Protein AF-A0A8H7GZI3-F1 (afdb_monomer_lite)

Organism: NCBI:txid456999

Structure (mmCIF, N/CA/C/O backbone):
data_AF-A0A8H7GZI3-F1
#
_entry.id   AF-A0A8H7GZI3-F1
#
loop_
_atom_site.group_PDB
_atom_site.id
_atom_site.type_symbol
_atom_site.label_atom_id
_atom_site.label_alt_id
_atom_site.label_comp_id
_atom_site.label_asym_id
_atom_site.label_entity_id
_atom_site.label_seq_id
_atom_site.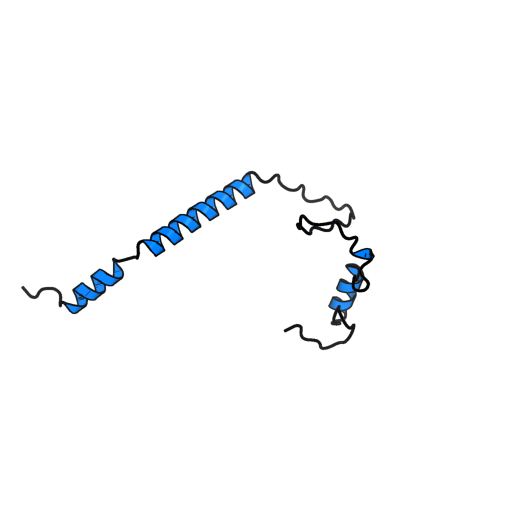pdbx_PDB_ins_code
_atom_site.Cartn_x
_atom_site.Cartn_y
_atom_site.Cartn_z
_atom_site.occupancy
_atom_site.B_iso_or_equiv
_atom_site.auth_seq_id
_atom_site.auth_comp_id
_atom_site.auth_asym_id
_atom_site.auth_atom_id
_atom_site.pdbx_PDB_model_num
ATOM 1 N N . MET A 1 1 ? 35.676 -11.888 -33.613 1.00 44.75 1 MET A N 1
ATOM 2 C CA . MET A 1 1 ? 35.046 -11.245 -32.439 1.00 44.75 1 MET A CA 1
ATOM 3 C C . MET A 1 1 ? 33.537 -11.395 -32.580 1.00 44.75 1 MET A C 1
ATOM 5 O O . MET A 1 1 ? 32.919 -10.604 -33.281 1.00 44.75 1 MET A O 1
ATOM 9 N N . GLN A 1 2 ? 32.943 -12.455 -32.030 1.00 61.47 2 GLN A N 1
ATOM 10 C CA . GLN A 1 2 ? 31.483 -12.596 -32.030 1.00 61.47 2 GLN A CA 1
ATOM 11 C C . GLN A 1 2 ? 30.921 -11.663 -30.956 1.00 61.47 2 GLN A C 1
ATOM 13 O O . GLN A 1 2 ? 31.065 -11.911 -29.763 1.00 61.47 2 GLN A O 1
ATOM 18 N N . GLY A 1 3 ? 30.373 -10.531 -31.395 1.00 78.25 3 GLY A N 1
ATOM 19 C CA . GLY A 1 3 ? 29.709 -9.577 -30.517 1.00 78.25 3 GLY A CA 1
ATOM 20 C C . GLY A 1 3 ? 28.390 -10.129 -29.981 1.00 78.25 3 GLY A C 1
ATOM 21 O O . GLY A 1 3 ? 27.780 -11.018 -30.575 1.00 78.25 3 GLY A O 1
ATOM 22 N N . LEU A 1 4 ? 27.941 -9.566 -28.860 1.00 84.00 4 LEU A N 1
ATOM 23 C CA . LEU A 1 4 ? 26.652 -9.890 -28.261 1.00 84.00 4 LEU A CA 1
ATOM 24 C C . LEU A 1 4 ? 25.526 -9.700 -29.290 1.00 84.00 4 LEU A C 1
ATOM 26 O O . LEU A 1 4 ? 25.404 -8.625 -29.886 1.00 84.00 4 LEU A O 1
ATOM 30 N N . HIS A 1 5 ? 24.730 -10.751 -29.494 1.00 89.88 5 HIS A N 1
ATOM 31 C CA . HIS A 1 5 ? 23.644 -10.780 -30.472 1.00 89.88 5 HIS A CA 1
ATOM 32 C C . HIS A 1 5 ? 22.671 -9.612 -30.245 1.00 89.88 5 HIS A C 1
ATOM 34 O O . HIS A 1 5 ? 22.329 -9.292 -29.105 1.00 89.88 5 HIS A O 1
ATOM 40 N N . TRP A 1 6 ? 22.214 -8.973 -31.326 1.00 91.25 6 TRP A N 1
ATOM 41 C CA . TRP A 1 6 ? 21.443 -7.722 -31.272 1.00 91.25 6 TRP A CA 1
ATOM 42 C C . TRP A 1 6 ? 20.193 -7.817 -30.381 1.00 91.25 6 TRP A C 1
ATOM 44 O O . TRP A 1 6 ? 19.920 -6.906 -29.605 1.00 91.25 6 TRP A O 1
ATOM 54 N N . LYS A 1 7 ? 19.505 -8.964 -30.401 1.00 89.19 7 LYS A N 1
ATOM 55 C CA . LYS A 1 7 ? 18.326 -9.241 -29.564 1.00 89.19 7 LYS A CA 1
ATOM 56 C C . LYS A 1 7 ? 18.640 -9.213 -28.062 1.00 89.19 7 LYS A C 1
ATOM 58 O O . LYS A 1 7 ? 17.813 -8.823 -27.247 1.00 89.19 7 LYS A O 1
ATOM 63 N N . VAL A 1 8 ? 19.851 -9.629 -27.690 1.00 87.75 8 VAL A N 1
ATOM 64 C CA . VAL A 1 8 ? 20.304 -9.624 -26.293 1.00 87.75 8 VAL A CA 1
ATOM 65 C C . VAL A 1 8 ? 20.615 -8.196 -25.845 1.00 87.75 8 VAL A C 1
ATOM 67 O O . VAL A 1 8 ? 20.306 -7.835 -24.716 1.00 87.75 8 VAL A O 1
ATOM 70 N N . LYS A 1 9 ? 21.149 -7.351 -26.736 1.00 85.75 9 LYS A N 1
ATOM 71 C CA . LYS A 1 9 ? 21.344 -5.920 -26.452 1.00 85.75 9 LYS A CA 1
ATOM 72 C C . LYS A 1 9 ? 20.015 -5.189 -26.243 1.00 85.75 9 LYS A C 1
ATOM 74 O O . LYS A 1 9 ? 19.906 -4.401 -25.313 1.00 85.75 9 LYS A O 1
ATOM 79 N N . GLU A 1 10 ? 19.011 -5.490 -27.066 1.00 84.81 10 GLU A N 1
ATOM 80 C CA . GLU A 1 10 ? 17.660 -4.926 -26.945 1.00 84.81 10 GLU A CA 1
ATOM 81 C C . GLU A 1 10 ? 17.018 -5.271 -25.593 1.00 84.81 10 GLU A C 1
ATOM 83 O O . GLU A 1 10 ? 16.556 -4.381 -24.882 1.00 84.81 10 GLU A O 1
ATOM 88 N N . LEU A 1 11 ? 17.087 -6.544 -25.186 1.00 82.62 11 LEU A N 1
ATOM 89 C CA . LEU A 1 11 ? 16.558 -6.994 -23.897 1.00 82.62 11 LEU A CA 1
ATOM 90 C C . LEU A 1 11 ? 17.229 -6.288 -22.706 1.00 82.62 11 LEU A C 1
ATOM 92 O O . LEU A 1 11 ? 16.557 -5.925 -21.740 1.00 82.62 11 LEU A O 1
ATOM 96 N N . LEU A 1 12 ? 18.548 -6.080 -22.777 1.00 81.00 12 LEU A N 1
ATOM 97 C CA . LEU A 1 12 ? 19.295 -5.360 -21.743 1.00 81.00 12 LEU A CA 1
ATOM 98 C C . LEU A 1 12 ? 18.871 -3.885 -21.669 1.00 81.00 12 LEU A C 1
ATOM 100 O O . LEU A 1 12 ? 18.577 -3.398 -20.580 1.00 81.00 12 LEU A O 1
ATOM 104 N N . SER A 1 13 ? 18.715 -3.205 -22.811 1.00 76.50 13 SER A N 1
ATOM 105 C CA . SER A 1 13 ? 18.218 -1.821 -22.843 1.00 76.50 13 SER A CA 1
ATOM 106 C C . SER A 1 13 ? 16.825 -1.663 -22.233 1.00 76.50 13 SER A C 1
ATOM 108 O O . SER A 1 13 ? 16.561 -0.646 -21.597 1.00 76.50 13 SER A O 1
ATOM 110 N N . THR A 1 14 ? 15.932 -2.645 -22.387 1.00 71.94 14 THR A N 1
ATOM 111 C CA . THR A 1 14 ? 14.600 -2.599 -21.762 1.00 71.94 14 THR A CA 1
ATOM 112 C C . THR A 1 14 ? 14.665 -2.786 -20.247 1.00 71.94 14 THR A C 1
ATOM 114 O O . THR A 1 14 ? 13.957 -2.103 -19.513 1.00 71.94 14 THR A O 1
ATOM 117 N N . LYS A 1 15 ? 15.517 -3.697 -19.764 1.00 71.50 15 LYS A N 1
ATOM 118 C CA . LYS A 1 15 ? 15.657 -4.000 -18.332 1.00 71.50 15 LYS A CA 1
ATOM 119 C C . LYS A 1 15 ? 16.274 -2.840 -17.545 1.00 71.50 15 LYS A C 1
ATOM 121 O O . LYS A 1 15 ? 15.873 -2.606 -16.407 1.00 71.50 15 LYS A O 1
ATOM 126 N N . ASP A 1 16 ? 17.204 -2.111 -18.155 1.00 67.44 16 ASP A N 1
ATOM 127 C CA . ASP A 1 16 ? 17.865 -0.964 -17.524 1.00 67.44 16 ASP A CA 1
ATOM 128 C C . ASP A 1 16 ? 17.038 0.332 -17.630 1.00 67.44 16 ASP A C 1
ATOM 130 O O . ASP A 1 16 ? 17.271 1.294 -16.892 1.00 67.44 16 ASP A O 1
ATOM 134 N N . ASN A 1 17 ? 16.022 0.362 -18.501 1.00 71.31 17 ASN A N 1
ATOM 135 C CA . ASN A 1 17 ? 15.108 1.490 -18.632 1.00 71.31 17 ASN A CA 1
ATOM 136 C C . ASN A 1 17 ? 13.938 1.360 -17.648 1.00 71.31 17 ASN A C 1
ATOM 138 O O . ASN A 1 17 ? 12.811 1.027 -18.007 1.00 71.31 17 ASN A O 1
ATOM 142 N N . VAL A 1 18 ? 14.208 1.637 -16.371 1.00 72.44 18 VAL A N 1
ATOM 143 C CA . VAL A 1 18 ? 13.128 1.940 -15.426 1.00 72.44 18 VAL A CA 1
ATOM 144 C C . VAL A 1 18 ? 12.533 3.291 -15.836 1.00 72.44 18 VAL A C 1
ATOM 146 O O . VAL A 1 18 ? 13.258 4.290 -15.758 1.00 72.44 18 VAL A O 1
ATOM 149 N N . PRO A 1 19 ? 11.242 3.365 -16.217 1.00 79.94 19 PRO A N 1
ATOM 150 C CA . PRO A 1 19 ? 10.637 4.614 -16.658 1.00 79.94 19 PRO A CA 1
ATOM 151 C C . PRO A 1 19 ? 10.726 5.667 -15.555 1.00 79.94 19 PRO A C 1
ATOM 153 O O . PRO A 1 19 ? 10.455 5.371 -14.386 1.00 79.94 19 PRO A O 1
ATOM 156 N N . ASP A 1 20 ? 11.030 6.914 -15.906 1.00 81.94 20 ASP A N 1
ATOM 157 C CA . ASP A 1 20 ? 11.181 7.999 -14.923 1.00 81.94 20 ASP A CA 1
ATOM 158 C C . ASP A 1 20 ? 9.922 8.199 -14.068 1.00 81.94 20 ASP A C 1
ATOM 160 O O . ASP A 1 20 ? 9.994 8.543 -12.885 1.00 81.94 20 ASP A O 1
ATOM 164 N N . LYS A 1 21 ? 8.753 7.871 -14.629 1.00 82.25 21 LYS A N 1
ATOM 165 C CA . LYS A 1 21 ? 7.483 7.861 -13.902 1.00 82.25 21 LYS A CA 1
ATOM 166 C C . LYS A 1 21 ? 7.471 6.860 -12.745 1.00 82.25 21 LYS A C 1
ATOM 168 O O . LYS A 1 21 ? 6.955 7.186 -11.680 1.00 82.25 21 LYS A O 1
ATOM 173 N N . LEU A 1 22 ? 8.048 5.672 -12.925 1.00 87.94 22 LEU A N 1
ATOM 174 C CA . LEU A 1 22 ? 8.100 4.645 -11.885 1.00 87.94 22 LEU A CA 1
ATOM 175 C C . LEU A 1 22 ? 9.057 5.052 -10.756 1.00 87.94 22 LEU A C 1
ATOM 177 O O . LEU A 1 22 ? 8.704 4.929 -9.584 1.00 87.94 22 LEU A O 1
ATOM 181 N N . LYS A 1 23 ? 10.214 5.641 -11.095 1.00 89.62 23 LYS A N 1
ATOM 182 C CA . LYS A 1 23 ? 11.135 6.235 -10.104 1.00 89.62 23 LYS A CA 1
ATOM 183 C C . LYS A 1 23 ? 10.457 7.350 -9.307 1.00 89.62 23 LYS A C 1
ATOM 185 O O . LYS A 1 23 ? 10.605 7.420 -8.090 1.00 89.62 23 LYS A O 1
ATOM 190 N N . SER A 1 24 ? 9.681 8.196 -9.987 1.00 90.62 24 SER A N 1
ATOM 191 C CA . SER A 1 24 ? 8.919 9.278 -9.361 1.00 90.62 24 SER A CA 1
ATOM 192 C C . SER A 1 24 ? 7.859 8.755 -8.386 1.00 90.62 24 SER A C 1
ATOM 194 O O . SER A 1 24 ? 7.762 9.275 -7.275 1.00 90.62 24 SER A O 1
ATOM 196 N N . ILE A 1 25 ? 7.117 7.702 -8.753 1.00 94.62 25 ILE A N 1
ATOM 197 C CA . ILE A 1 25 ? 6.139 7.055 -7.863 1.00 94.62 25 ILE A CA 1
ATOM 198 C C . ILE A 1 25 ? 6.839 6.497 -6.620 1.00 94.62 25 ILE A C 1
ATOM 200 O O . ILE A 1 25 ? 6.418 6.798 -5.508 1.00 94.62 25 ILE A O 1
ATOM 204 N N . PHE A 1 26 ? 7.943 5.767 -6.790 1.00 94.94 26 PHE A N 1
ATOM 205 C CA . PHE A 1 26 ? 8.693 5.199 -5.667 1.00 94.94 26 PHE A CA 1
ATOM 206 C C . PHE A 1 26 ? 9.219 6.283 -4.714 1.00 94.94 26 PHE A C 1
ATOM 208 O O . PHE A 1 26 ? 9.043 6.196 -3.499 1.00 94.94 26 PHE A O 1
ATOM 215 N N . ALA A 1 27 ? 9.789 7.358 -5.263 1.00 95.88 27 ALA A N 1
ATOM 216 C CA . ALA A 1 27 ? 10.258 8.493 -4.474 1.00 95.88 27 ALA A CA 1
ATOM 217 C C . ALA A 1 27 ? 9.114 9.206 -3.731 1.00 95.88 27 ALA A C 1
ATOM 219 O O . ALA A 1 27 ? 9.292 9.628 -2.587 1.00 95.88 27 ALA A O 1
ATOM 220 N N . ALA A 1 28 ? 7.940 9.342 -4.354 1.00 96.62 28 ALA A N 1
ATOM 221 C CA . ALA A 1 28 ? 6.763 9.919 -3.712 1.00 96.62 28 ALA A CA 1
ATOM 222 C C . ALA A 1 28 ? 6.253 9.032 -2.567 1.00 96.62 28 ALA A C 1
ATOM 224 O O . ALA A 1 28 ? 5.999 9.545 -1.479 1.00 96.62 28 ALA A O 1
ATOM 225 N N . SER A 1 29 ? 6.179 7.715 -2.773 1.00 97.31 29 SER A N 1
ATOM 226 C CA . SER A 1 29 ? 5.791 6.754 -1.736 1.00 97.31 29 SER A CA 1
ATOM 227 C C . SER A 1 29 ? 6.726 6.805 -0.529 1.00 97.31 29 SER A C 1
ATOM 229 O O . SER A 1 29 ? 6.246 6.899 0.596 1.00 97.31 29 SER A O 1
ATOM 231 N N . ILE A 1 30 ? 8.047 6.851 -0.749 1.00 97.25 30 ILE A N 1
ATOM 232 C CA . ILE A 1 30 ? 9.031 7.006 0.336 1.00 97.25 30 ILE A CA 1
ATOM 233 C C . ILE A 1 30 ? 8.811 8.313 1.103 1.00 97.25 30 ILE A C 1
ATOM 235 O O . ILE A 1 30 ? 8.890 8.341 2.329 1.00 97.25 30 ILE A O 1
ATOM 239 N N . LYS A 1 31 ? 8.554 9.426 0.405 1.00 97.31 31 LYS A N 1
ATOM 240 C CA . LYS A 1 31 ? 8.298 10.714 1.067 1.00 97.31 31 LYS A CA 1
ATOM 241 C C . LYS A 1 31 ? 7.041 10.663 1.933 1.00 97.31 31 LYS A C 1
ATOM 243 O O . LYS A 1 31 ? 7.086 11.139 3.062 1.00 97.31 31 LYS A O 1
ATOM 248 N N . ILE A 1 32 ? 5.961 10.073 1.420 1.00 96.81 32 ILE A N 1
ATOM 249 C CA . ILE A 1 32 ? 4.702 9.909 2.157 1.00 96.81 32 ILE A CA 1
ATOM 250 C C . ILE A 1 32 ? 4.933 9.070 3.412 1.00 96.81 32 ILE A C 1
ATOM 252 O O . ILE A 1 32 ? 4.551 9.502 4.494 1.00 96.81 32 ILE A O 1
ATOM 256 N N . ASP A 1 33 ? 5.607 7.929 3.283 1.00 97.38 33 ASP A N 1
ATOM 257 C CA . ASP A 1 33 ? 5.885 7.034 4.406 1.00 97.38 33 ASP A CA 1
ATOM 258 C C . ASP A 1 33 ? 6.698 7.725 5.508 1.00 97.38 33 ASP A C 1
ATOM 260 O O . ASP A 1 33 ? 6.314 7.716 6.677 1.00 97.38 33 ASP A O 1
ATOM 264 N N . ASN A 1 34 ? 7.754 8.449 5.128 1.00 96.44 34 ASN A N 1
ATOM 265 C CA . ASN A 1 34 ? 8.550 9.233 6.070 1.00 96.44 34 ASN A CA 1
ATOM 266 C C . ASN A 1 34 ? 7.724 10.313 6.783 1.00 96.44 34 ASN A C 1
ATOM 268 O O . ASN A 1 34 ? 7.905 10.543 7.979 1.00 96.44 34 ASN A O 1
ATOM 272 N N . THR A 1 35 ? 6.829 10.996 6.066 1.00 95.31 35 THR A N 1
ATOM 273 C CA . THR A 1 35 ? 5.920 11.978 6.668 1.00 95.31 35 THR A CA 1
AT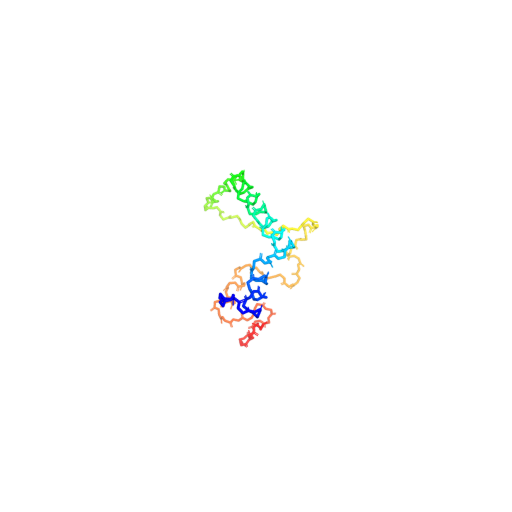OM 274 C C . THR A 1 35 ? 4.930 11.305 7.616 1.00 95.31 35 THR A C 1
ATOM 276 O O . THR A 1 35 ? 4.723 11.804 8.718 1.00 95.31 35 THR A O 1
ATOM 279 N N . CYS A 1 36 ? 4.353 10.165 7.237 1.00 95.06 36 CYS A N 1
ATOM 280 C CA . CYS A 1 36 ? 3.452 9.392 8.087 1.00 95.06 36 CYS A CA 1
ATOM 281 C C . CYS A 1 36 ? 4.148 8.920 9.368 1.00 95.06 36 CYS A C 1
ATOM 283 O O . CYS A 1 36 ? 3.611 9.139 10.451 1.00 95.06 36 CYS A O 1
ATOM 285 N N . CYS A 1 37 ? 5.355 8.358 9.262 1.00 94.75 37 CYS A N 1
ATOM 286 C CA . CYS A 1 37 ? 6.149 7.924 10.409 1.00 94.75 37 CYS A CA 1
ATOM 287 C C . CYS A 1 37 ? 6.438 9.081 11.374 1.00 94.75 37 CYS A C 1
ATOM 289 O O . CYS A 1 37 ? 6.176 8.968 12.569 1.00 94.75 37 CYS A O 1
ATOM 291 N N . LYS A 1 38 ? 6.899 10.228 10.857 1.00 93.12 38 LYS A N 1
ATOM 292 C CA . LYS A 1 38 ? 7.149 11.426 11.677 1.00 93.12 38 LYS A CA 1
ATOM 293 C C . LYS A 1 38 ? 5.880 11.951 12.340 1.00 93.12 38 LYS A C 1
ATOM 295 O O . LYS A 1 38 ? 5.898 12.325 13.507 1.00 93.12 38 LYS A O 1
ATOM 300 N N . ASN A 1 39 ? 4.770 11.976 11.609 1.00 90.44 39 ASN A N 1
ATOM 301 C CA . ASN A 1 39 ? 3.492 12.418 12.156 1.00 90.44 39 ASN A CA 1
ATOM 302 C C . ASN A 1 39 ? 3.005 11.487 13.268 1.00 90.44 39 ASN A C 1
ATOM 304 O O . ASN A 1 39 ? 2.426 11.969 14.234 1.00 90.44 39 ASN A O 1
ATOM 308 N N . GLU A 1 40 ? 3.241 10.181 13.146 1.00 88.81 40 GLU A N 1
ATOM 309 C CA . GLU A 1 40 ? 2.906 9.201 14.178 1.00 88.81 40 GLU A CA 1
ATOM 310 C C . GLU A 1 40 ? 3.788 9.356 15.424 1.00 88.81 40 GLU A C 1
ATOM 312 O O . GLU A 1 40 ? 3.282 9.254 16.537 1.00 88.81 40 GLU A O 1
ATOM 317 N N . GLU A 1 41 ? 5.074 9.674 15.254 1.00 85.69 41 GLU A N 1
ATOM 318 C CA . GLU A 1 41 ? 5.999 9.963 16.358 1.00 85.69 41 GLU A CA 1
ATOM 319 C C . GLU A 1 41 ? 5.615 11.240 17.122 1.00 85.69 41 GLU A C 1
ATOM 321 O O . GLU A 1 41 ? 5.646 11.272 18.352 1.00 85.69 41 GLU A O 1
ATOM 326 N N . ILE A 1 42 ? 5.209 12.287 16.396 1.00 82.81 42 ILE A N 1
ATOM 327 C CA . ILE A 1 42 ? 4.744 13.556 16.977 1.00 82.81 42 ILE A CA 1
ATOM 328 C C . ILE A 1 42 ? 3.345 13.404 17.579 1.00 82.81 42 ILE A C 1
ATOM 330 O O . ILE A 1 42 ? 2.948 14.184 18.451 1.00 82.81 42 ILE A O 1
ATOM 334 N N . ARG A 1 43 ? 2.572 12.413 17.119 1.00 82.50 43 ARG A N 1
ATOM 335 C CA . ARG A 1 43 ? 1.220 12.189 17.611 1.00 82.50 43 ARG A CA 1
ATOM 336 C C . ARG A 1 43 ? 1.309 11.932 19.114 1.00 82.50 43 ARG A C 1
ATOM 338 O O . ARG A 1 43 ? 1.969 10.979 19.530 1.00 82.50 43 ARG A O 1
ATOM 345 N N . PRO A 1 44 ? 0.639 12.744 19.953 1.00 80.06 44 PRO A N 1
ATOM 346 C CA . PRO A 1 44 ? 0.620 12.480 21.378 1.00 80.06 44 PRO A CA 1
ATOM 347 C C . PRO A 1 44 ? 0.119 11.055 21.568 1.00 80.06 44 PRO A C 1
ATOM 349 O O . PRO A 1 44 ? -0.910 10.683 20.988 1.00 80.06 44 PRO A O 1
ATOM 352 N N . LYS A 1 45 ? 0.861 10.255 22.349 1.00 68.88 45 LYS A N 1
ATOM 353 C CA . LYS A 1 45 ? 0.397 8.941 22.791 1.00 68.88 45 LYS A CA 1
ATOM 354 C C . LYS A 1 45 ? -0.975 9.195 23.381 1.00 68.88 45 LYS A C 1
ATOM 356 O O . LYS A 1 45 ? -1.072 9.791 24.453 1.00 68.88 45 LYS A O 1
ATOM 361 N N . LYS A 1 46 ? -2.036 8.823 22.654 1.00 63.94 46 LYS A N 1
ATOM 362 C CA . LYS A 1 46 ? -3.375 8.787 23.229 1.00 63.94 46 LYS A CA 1
ATOM 363 C C . LYS A 1 46 ? -3.173 7.975 24.488 1.00 63.94 46 LYS A C 1
ATOM 365 O O . LYS A 1 46 ? -2.772 6.816 24.372 1.00 63.94 46 LYS A O 1
ATOM 370 N N . ALA A 1 47 ? -3.320 8.612 25.653 1.00 54.66 47 ALA A N 1
ATOM 371 C CA . ALA A 1 47 ? -3.309 7.902 26.913 1.00 54.66 47 ALA A CA 1
ATOM 372 C C . ALA A 1 47 ? -4.193 6.687 26.663 1.00 54.66 47 ALA A C 1
ATOM 374 O O . ALA A 1 47 ? -5.331 6.853 26.207 1.00 54.66 47 ALA A O 1
ATOM 375 N N . SER A 1 48 ? -3.619 5.487 26.796 1.00 53.06 48 SER A N 1
ATOM 376 C CA . SER A 1 48 ? -4.400 4.262 26.835 1.00 53.06 48 SER A CA 1
ATOM 377 C C . SER A 1 48 ? -5.495 4.580 27.825 1.00 53.06 48 SER A C 1
ATOM 379 O O . SER A 1 48 ? -5.185 4.831 28.992 1.00 53.06 48 SER A O 1
ATOM 381 N N . LYS A 1 49 ? -6.718 4.763 27.317 1.00 52.72 49 LYS A N 1
ATOM 382 C CA . LYS A 1 49 ? -7.844 5.172 28.135 1.00 52.72 49 LYS A CA 1
ATOM 383 C C . LYS A 1 49 ? -7.889 4.128 29.233 1.00 52.72 49 LYS A C 1
ATOM 385 O O . LYS A 1 49 ? -8.170 2.962 28.959 1.00 52.72 49 LYS A O 1
ATOM 390 N N . SER A 1 50 ? -7.489 4.546 30.434 1.00 42.88 50 SER A N 1
ATOM 391 C CA . SER A 1 50 ? -7.754 3.806 31.648 1.00 42.88 50 SER A CA 1
ATOM 392 C C . SER A 1 50 ? -9.215 3.412 31.557 1.00 42.88 50 SER A C 1
ATOM 394 O O . SER A 1 50 ? -10.030 4.234 31.131 1.00 42.88 50 SER A O 1
ATOM 396 N N . LEU A 1 51 ? -9.485 2.147 31.849 1.00 49.62 51 LEU A N 1
ATOM 397 C CA . LEU A 1 51 ? -10.800 1.551 31.983 1.00 49.62 51 LEU A CA 1
ATOM 398 C C . LEU A 1 51 ? -11.733 2.515 32.732 1.00 49.62 51 LEU A C 1
ATOM 400 O O . LEU A 1 51 ? -11.818 2.521 33.952 1.00 49.62 51 LEU A O 1
ATOM 404 N N . VAL A 1 52 ? -12.393 3.376 31.974 1.00 41.03 52 VAL A N 1
ATOM 405 C CA . VAL A 1 52 ? -13.483 4.234 32.393 1.00 41.03 52 VAL A CA 1
ATOM 406 C C . VAL A 1 52 ? -14.475 4.077 31.272 1.00 41.03 52 VAL A C 1
ATOM 408 O O . VAL A 1 52 ? -14.262 4.512 30.139 1.00 41.03 52 VAL A O 1
ATOM 411 N N . THR A 1 53 ? -15.518 3.344 31.612 1.00 46.94 53 THR A N 1
ATOM 412 C CA . THR A 1 53 ? -16.765 3.166 30.895 1.00 46.94 53 THR A CA 1
ATOM 413 C C . THR A 1 53 ? -17.291 4.539 30.476 1.00 46.94 53 THR A C 1
ATOM 415 O O . THR A 1 53 ? -18.009 5.204 31.210 1.00 46.94 53 THR A O 1
ATOM 418 N N . ALA A 1 54 ? -16.858 5.013 29.315 1.00 43.62 54 ALA A N 1
ATOM 419 C CA . ALA A 1 54 ? -17.318 6.251 28.715 1.00 43.62 54 ALA A CA 1
ATOM 420 C C . ALA A 1 54 ? -17.353 6.037 27.206 1.00 43.62 54 ALA A C 1
ATOM 422 O O . ALA A 1 54 ? -16.369 6.224 26.486 1.00 43.62 54 ALA A O 1
ATOM 423 N N . THR A 1 55 ? -18.515 5.583 26.752 1.00 47.75 55 THR A N 1
ATOM 424 C CA . THR A 1 55 ? -18.982 5.547 25.370 1.00 47.75 55 THR A CA 1
ATOM 425 C C . THR A 1 55 ? -18.503 6.802 24.634 1.00 47.75 55 THR A C 1
ATOM 427 O O . THR A 1 55 ? -19.030 7.888 24.839 1.00 47.75 55 THR A O 1
ATOM 430 N N . THR A 1 56 ? -17.446 6.693 23.822 1.00 42.59 56 THR A N 1
ATOM 431 C CA . THR A 1 56 ? -16.997 7.798 22.960 1.00 42.59 56 THR A CA 1
ATOM 432 C C . THR A 1 56 ? -16.947 7.311 21.522 1.00 42.59 56 THR A C 1
ATOM 434 O O . THR A 1 56 ? -15.984 6.681 21.080 1.00 42.59 56 THR A O 1
ATOM 437 N N . THR A 1 57 ? -18.021 7.615 20.808 1.00 49.78 57 THR A N 1
ATOM 438 C CA . THR A 1 57 ? -18.133 7.651 19.352 1.00 49.78 57 THR A CA 1
ATOM 439 C C . THR A 1 57 ? -16.886 8.301 18.752 1.00 49.78 57 THR A C 1
ATOM 441 O O . THR A 1 57 ? -16.566 9.449 19.046 1.00 49.78 57 THR A O 1
ATOM 444 N N . THR A 1 58 ? -16.157 7.562 17.915 1.00 39.12 58 THR A N 1
ATOM 445 C CA . THR A 1 58 ? -15.126 8.136 17.044 1.00 39.12 58 THR A CA 1
ATOM 446 C C . THR A 1 58 ? -15.611 7.992 15.611 1.00 39.12 58 THR A C 1
ATOM 448 O O . THR A 1 58 ? -15.354 6.982 14.966 1.00 39.12 58 THR A O 1
ATOM 451 N N . THR A 1 59 ? -16.308 9.016 15.128 1.00 42.38 59 THR A N 1
ATOM 452 C CA . THR A 1 59 ? -16.494 9.259 13.698 1.00 42.38 59 THR A CA 1
ATOM 453 C C . THR A 1 59 ? -15.876 10.619 13.425 1.00 42.38 59 THR A C 1
ATOM 455 O O . THR A 1 59 ? -16.429 11.653 13.790 1.00 42.38 59 THR A O 1
ATOM 458 N N . THR A 1 60 ? -14.686 10.637 12.835 1.00 47.72 60 THR A N 1
ATOM 459 C CA . THR A 1 60 ? -14.159 11.844 12.200 1.00 47.72 60 THR A CA 1
ATOM 460 C C . THR A 1 60 ? -14.979 12.102 10.940 1.00 47.72 60 THR A C 1
ATOM 462 O O . THR A 1 60 ? -14.665 11.555 9.890 1.00 47.72 60 THR A O 1
ATOM 465 N N . SER A 1 61 ? -16.025 12.917 11.060 1.00 39.16 61 SER A N 1
ATOM 466 C CA . SER A 1 61 ? -16.613 13.651 9.940 1.00 39.16 61 SER A CA 1
ATOM 467 C C . SER A 1 61 ? -17.005 15.034 10.429 1.00 39.16 61 SER A C 1
ATOM 469 O O . SER A 1 61 ? -17.894 15.201 11.259 1.00 39.16 61 SER A O 1
ATOM 471 N N . THR A 1 62 ? -16.311 16.040 9.914 1.00 53.69 62 THR A N 1
ATOM 472 C CA . THR A 1 62 ? -16.633 17.453 10.086 1.00 53.69 62 THR A CA 1
ATOM 473 C C . THR A 1 62 ? -17.917 17.777 9.320 1.00 53.69 62 THR A C 1
ATOM 475 O O . THR A 1 62 ? -17.855 18.380 8.259 1.00 53.69 62 THR A O 1
ATOM 478 N N . THR A 1 63 ? -19.087 17.348 9.794 1.00 48.22 63 THR A N 1
ATOM 479 C CA . THR A 1 63 ? -20.408 17.876 9.400 1.00 48.22 63 THR A CA 1
ATOM 480 C C . THR A 1 63 ? -21.432 17.377 10.418 1.00 48.22 63 THR A C 1
ATOM 482 O O . THR A 1 63 ? -21.616 16.174 10.509 1.00 48.22 63 THR A O 1
ATOM 485 N N . GLN A 1 64 ? -22.044 18.295 11.178 1.00 50.16 64 GLN A N 1
ATOM 486 C CA . GLN A 1 64 ? -23.207 18.112 12.067 1.00 50.16 64 GLN A CA 1
ATOM 487 C C . GLN A 1 64 ? -23.199 16.839 12.935 1.00 50.16 64 GLN 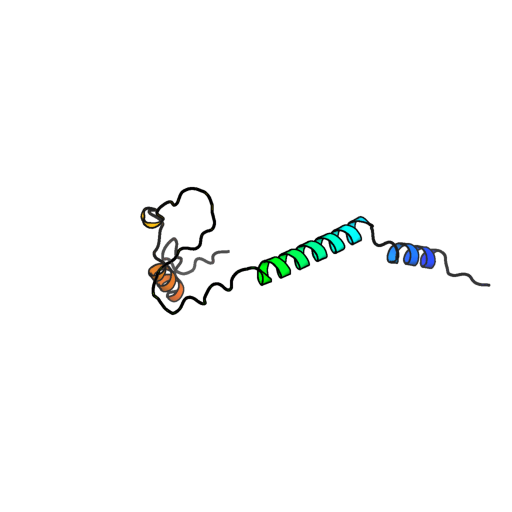A C 1
ATOM 489 O O . GLN A 1 64 ? -23.418 15.729 12.466 1.00 50.16 64 GLN A O 1
ATOM 494 N N . GLN A 1 65 ? -23.011 17.011 14.243 1.00 55.00 65 GLN A N 1
ATOM 495 C CA . GLN A 1 65 ? -23.178 15.956 15.240 1.00 55.00 65 GLN A CA 1
ATOM 496 C C . GLN A 1 65 ? -24.663 15.551 15.315 1.00 55.00 65 GLN A C 1
ATOM 498 O O . GLN A 1 65 ? -25.391 15.961 16.212 1.00 55.00 65 GLN A O 1
ATOM 503 N N . VAL A 1 66 ? -25.132 14.791 14.324 1.00 58.84 66 VAL A N 1
ATOM 504 C CA . VAL A 1 66 ? -26.449 14.162 14.335 1.00 58.84 66 VAL A CA 1
ATOM 505 C C . VAL A 1 66 ? -26.426 13.174 15.491 1.00 58.84 66 VAL A C 1
ATOM 507 O O . VAL A 1 66 ? -25.572 12.284 15.547 1.00 58.84 66 VAL A O 1
ATOM 510 N N . CYS A 1 67 ? -27.322 13.373 16.454 1.00 65.12 67 CYS A N 1
ATOM 511 C CA . CYS A 1 67 ? -27.540 12.423 17.529 1.00 65.12 67 CYS A CA 1
ATOM 512 C C . CYS A 1 67 ? -28.053 11.132 16.884 1.00 65.12 67 CYS A C 1
ATOM 514 O O . CYS A 1 67 ? -29.238 11.010 16.596 1.00 65.12 67 CYS A O 1
ATOM 516 N N . LEU A 1 68 ? -27.148 10.190 16.594 1.00 66.25 68 LEU A N 1
ATOM 517 C CA . LEU A 1 68 ? -27.495 8.911 15.968 1.00 66.25 68 LEU A CA 1
ATOM 518 C C . LEU A 1 68 ? -28.574 8.172 16.770 1.00 66.25 68 LEU A C 1
ATOM 520 O O . LEU A 1 68 ? -29.328 7.413 16.188 1.00 66.25 68 LEU A O 1
ATOM 524 N N . SER A 1 69 ? -28.703 8.456 18.068 1.00 65.00 69 SER A N 1
ATOM 525 C CA . SER A 1 69 ? -29.777 7.962 18.933 1.00 65.00 69 SER A CA 1
ATOM 526 C C . SER A 1 69 ? -31.196 8.304 18.456 1.00 65.00 69 SER A C 1
ATOM 528 O O . SER A 1 69 ? -32.132 7.661 18.915 1.00 65.00 69 SER A O 1
ATOM 530 N N . GLU A 1 70 ? -31.374 9.300 17.581 1.00 74.19 70 GLU A N 1
ATOM 531 C CA . GLU A 1 70 ? -32.679 9.653 17.000 1.00 74.19 70 GLU A CA 1
ATOM 532 C C . GLU A 1 70 ? -32.927 9.013 15.626 1.00 74.19 70 GLU A C 1
ATOM 534 O O . GLU A 1 70 ? -34.020 9.137 15.073 1.00 74.19 70 GLU A O 1
ATOM 539 N N . ASP A 1 71 ? -31.938 8.313 15.061 1.00 79.50 71 ASP A N 1
ATOM 540 C CA . ASP A 1 71 ? -32.133 7.574 13.818 1.00 79.50 71 ASP A CA 1
ATOM 541 C C . ASP A 1 71 ? -32.988 6.324 14.104 1.00 79.50 71 ASP A C 1
ATOM 543 O O . ASP A 1 71 ? -32.614 5.504 14.948 1.00 79.50 71 ASP A O 1
ATOM 547 N N . PRO A 1 72 ? -34.114 6.117 13.396 1.00 77.25 72 PRO A N 1
ATOM 548 C CA . PRO A 1 72 ? -34.962 4.936 13.580 1.00 77.25 72 PRO A CA 1
ATOM 549 C C . PRO A 1 72 ? -34.254 3.607 13.252 1.00 77.25 72 PRO A C 1
ATOM 551 O O . PRO A 1 72 ? -34.765 2.541 13.587 1.00 77.25 72 PRO A O 1
ATOM 554 N N . ASN A 1 73 ? -33.088 3.652 12.607 1.00 79.00 73 ASN A N 1
ATOM 555 C CA . ASN A 1 73 ? -32.225 2.512 12.307 1.00 79.00 73 ASN A CA 1
ATOM 556 C C . ASN A 1 73 ? -31.017 2.406 13.253 1.00 79.00 73 ASN A C 1
ATOM 558 O O . ASN A 1 73 ? -30.154 1.549 13.038 1.00 79.00 73 ASN A O 1
ATOM 562 N N . TYR A 1 74 ? -30.902 3.262 14.271 1.00 83.62 74 TYR A N 1
ATOM 563 C CA . TYR A 1 74 ? -29.815 3.163 15.235 1.00 83.62 74 TYR A CA 1
ATOM 564 C C . TYR A 1 74 ? -30.040 2.001 16.195 1.00 83.62 74 TYR A C 1
ATOM 566 O O . TYR A 1 74 ? -30.992 1.961 16.972 1.00 83.62 74 TYR A O 1
ATOM 574 N N . VAL A 1 75 ? -29.110 1.054 16.158 1.00 82.50 75 VAL A N 1
ATOM 575 C CA . VAL A 1 75 ? -29.048 -0.075 17.083 1.00 82.50 75 VAL A CA 1
ATOM 576 C C . VAL A 1 75 ? -27.904 0.183 18.052 1.00 82.50 75 VAL A C 1
ATOM 578 O O . VAL A 1 75 ? -26.790 0.513 17.625 1.00 82.50 75 VAL A O 1
ATOM 581 N N . THR A 1 76 ? -28.162 0.029 19.355 1.00 85.25 76 THR A N 1
ATOM 582 C CA . THR A 1 76 ? -27.107 0.222 20.353 1.00 85.25 76 THR A CA 1
ATOM 583 C C . THR A 1 76 ? -25.980 -0.793 20.140 1.00 85.25 76 THR A C 1
ATOM 585 O O . THR A 1 76 ? -26.217 -1.899 19.636 1.00 85.25 76 THR A O 1
ATOM 588 N N . PRO A 1 77 ? -24.733 -0.447 20.500 1.00 84.75 77 PRO A N 1
ATOM 589 C CA . PRO A 1 77 ? -23.608 -1.359 20.343 1.00 84.75 77 PRO A CA 1
ATOM 590 C C . PRO A 1 77 ? -23.829 -2.730 20.983 1.00 84.75 77 PRO A C 1
ATOM 592 O O . PRO A 1 77 ? -23.505 -3.744 20.373 1.00 84.75 77 PRO A O 1
ATOM 595 N N . GLU A 1 78 ? -24.456 -2.762 22.155 1.00 87.81 78 GLU A N 1
ATOM 596 C CA . GLU A 1 78 ? -24.710 -3.976 22.927 1.00 87.81 78 GLU A CA 1
ATOM 597 C C . GLU A 1 78 ? -25.698 -4.907 22.214 1.00 87.81 78 GLU A C 1
ATOM 599 O O . GLU A 1 78 ? -25.528 -6.127 22.215 1.00 87.81 78 GLU A O 1
ATOM 604 N N . GLU A 1 79 ? -26.727 -4.340 21.580 1.00 85.62 79 GLU A N 1
ATOM 605 C CA . GLU A 1 79 ? -27.719 -5.112 20.833 1.00 85.62 79 GLU A CA 1
ATOM 606 C C . GLU A 1 79 ? -27.133 -5.641 19.519 1.00 85.62 79 GLU A C 1
ATOM 608 O O . GLU A 1 79 ? -27.356 -6.797 19.158 1.00 85.62 79 GLU A O 1
ATOM 613 N N . ARG A 1 80 ? -26.292 -4.851 18.842 1.00 87.19 80 ARG A N 1
ATOM 614 C CA . ARG A 1 80 ? -25.536 -5.325 17.676 1.00 87.19 80 ARG A CA 1
ATOM 615 C C . ARG A 1 80 ? -24.625 -6.497 18.042 1.00 87.19 80 ARG A C 1
ATOM 617 O O . ARG A 1 80 ? -24.616 -7.499 17.330 1.00 87.19 80 ARG A O 1
ATOM 624 N N . ASP A 1 81 ? -23.903 -6.406 19.152 1.00 87.69 81 ASP A N 1
ATOM 625 C CA . ASP A 1 81 ? -22.992 -7.465 19.589 1.00 87.69 81 ASP A CA 1
ATOM 626 C C . ASP A 1 81 ? -23.758 -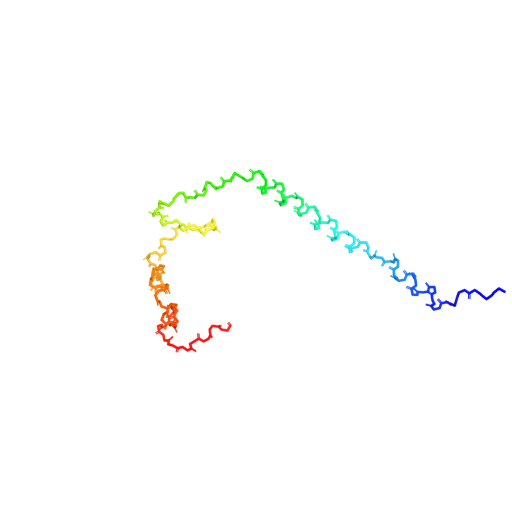8.741 19.986 1.00 87.69 81 ASP A C 1
ATOM 628 O O . ASP A 1 81 ? -23.355 -9.848 19.620 1.00 87.69 81 ASP A O 1
ATOM 632 N N . ARG A 1 82 ? -24.924 -8.603 20.635 1.00 88.69 82 ARG A N 1
ATOM 633 C CA . ARG A 1 82 ? -25.839 -9.722 20.921 1.00 88.69 82 ARG A CA 1
ATOM 634 C C . ARG A 1 82 ? -26.333 -10.400 19.643 1.00 88.69 82 ARG A C 1
ATOM 636 O O . ARG A 1 82 ? -26.339 -11.629 19.565 1.00 88.69 82 ARG A O 1
ATOM 643 N N . GLN A 1 83 ? -26.729 -9.622 18.638 1.00 87.38 83 GLN A N 1
ATOM 644 C CA . GLN A 1 83 ? -27.193 -10.162 17.361 1.00 87.38 83 GLN A CA 1
ATOM 645 C C . GLN A 1 83 ? -26.069 -10.866 16.598 1.00 87.38 83 GLN A C 1
ATOM 647 O O . GLN A 1 83 ? -26.283 -11.967 16.093 1.00 87.38 83 GLN A O 1
ATOM 652 N N . HIS A 1 84 ? -24.855 -10.307 16.597 1.00 85.12 84 HIS A N 1
ATOM 653 C CA . HIS A 1 84 ? -23.673 -10.968 16.039 1.00 85.12 84 HIS A CA 1
ATOM 654 C C . HIS A 1 84 ? -23.375 -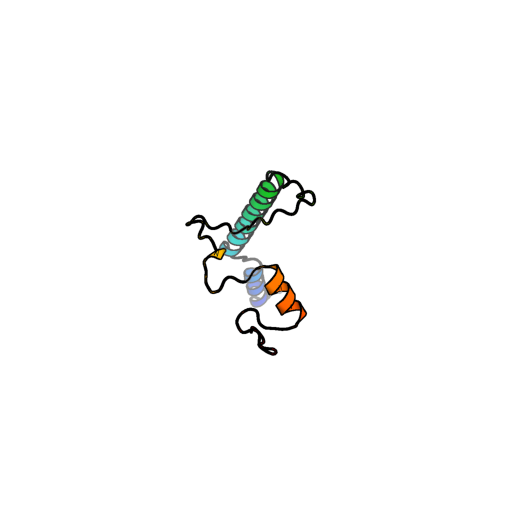12.294 16.752 1.00 85.12 84 HIS A C 1
ATOM 656 O O . HIS A 1 84 ? -23.155 -13.306 16.085 1.00 85.12 84 HIS A O 1
ATOM 662 N N . ALA A 1 85 ? -23.430 -12.321 18.088 1.00 87.44 85 ALA A N 1
ATOM 663 C CA . ALA A 1 85 ? -23.235 -13.540 18.875 1.00 87.44 85 ALA A CA 1
ATOM 664 C C . ALA A 1 85 ? -24.307 -14.608 18.586 1.00 87.44 85 ALA A C 1
ATOM 666 O O . ALA A 1 85 ? -24.009 -15.800 18.562 1.00 87.44 85 ALA A O 1
ATOM 667 N N . ALA A 1 86 ? -25.544 -14.188 18.308 1.00 84.81 86 ALA A N 1
ATOM 668 C CA . ALA A 1 86 ? -26.641 -15.067 17.908 1.00 84.81 86 ALA A CA 1
ATOM 669 C C . ALA A 1 86 ? -26.627 -15.449 16.409 1.00 84.81 86 ALA A C 1
ATOM 671 O O . ALA A 1 86 ? -27.489 -16.216 15.962 1.00 84.81 86 ALA A O 1
ATOM 672 N N . GLY A 1 87 ? -25.673 -14.928 15.625 1.00 85.31 87 GLY A N 1
ATOM 673 C CA . GLY A 1 87 ? -25.579 -15.149 14.179 1.00 85.31 87 GLY A CA 1
ATOM 674 C C . GLY A 1 87 ? -26.733 -14.525 13.384 1.00 85.31 87 GLY A C 1
ATOM 675 O O . GLY A 1 87 ? -27.125 -15.053 12.339 1.00 85.31 87 GLY A O 1
ATOM 676 N N . LEU A 1 88 ? -27.314 -13.443 13.903 1.00 85.06 88 LEU A N 1
ATOM 677 C CA . LEU A 1 88 ? -28.429 -12.705 13.315 1.00 85.06 88 LEU A CA 1
ATOM 678 C C . LEU A 1 88 ? -27.922 -11.476 12.557 1.00 85.06 88 LEU A C 1
ATOM 680 O O . LEU A 1 88 ? -26.928 -10.853 12.926 1.00 85.06 88 LEU A O 1
ATOM 684 N N . CYS A 1 89 ? -28.623 -11.106 11.488 1.00 84.12 89 CYS A N 1
ATOM 685 C CA . CYS A 1 89 ? -28.336 -9.876 10.761 1.00 84.12 89 CYS A CA 1
ATOM 686 C C . CYS A 1 89 ? -28.788 -8.645 11.557 1.00 84.12 89 CYS A C 1
ATOM 688 O O . CYS A 1 89 ? -29.969 -8.528 11.864 1.00 84.12 89 CYS A O 1
ATOM 690 N N . VAL A 1 90 ? -27.889 -7.675 11.754 1.00 81.19 90 VAL A N 1
ATOM 691 C CA . VAL A 1 90 ? -28.170 -6.408 12.465 1.00 81.19 90 VAL A CA 1
ATOM 692 C C . VAL A 1 90 ? -29.328 -5.610 11.858 1.00 81.19 90 VAL A C 1
ATOM 694 O O . VAL A 1 90 ? -30.011 -4.870 12.554 1.00 81.19 90 VAL A O 1
ATOM 697 N N . LYS A 1 91 ? -29.564 -5.754 10.549 1.00 80.81 91 LYS A N 1
ATOM 698 C CA . LYS A 1 91 ? -30.588 -4.984 9.832 1.00 80.81 91 LYS A CA 1
ATOM 699 C C . LYS A 1 91 ? -31.986 -5.604 9.909 1.00 80.81 91 LYS A C 1
ATOM 701 O O . LYS A 1 91 ? -32.965 -4.872 9.923 1.00 80.81 91 LYS A O 1
ATOM 706 N N . CYS A 1 92 ? -32.096 -6.933 9.883 1.00 83.12 92 CYS A N 1
ATOM 707 C CA . CYS A 1 92 ? -33.389 -7.624 9.762 1.00 83.12 92 CYS A CA 1
ATOM 708 C C . CYS A 1 92 ? -33.663 -8.673 10.850 1.00 83.12 92 CYS A C 1
ATOM 710 O O . CYS A 1 92 ? -34.737 -9.269 10.850 1.00 83.12 92 CYS A O 1
ATOM 712 N N . GLY A 1 93 ? -32.711 -8.949 11.746 1.00 79.31 93 GLY A N 1
ATOM 713 C CA . GLY A 1 93 ? -32.847 -9.930 12.828 1.00 79.31 93 GLY A CA 1
ATOM 714 C C . GLY A 1 93 ? -32.952 -11.391 12.373 1.00 79.31 93 GLY A C 1
ATOM 715 O O . GLY A 1 93 ? -33.164 -12.272 13.201 1.00 79.31 93 GLY A O 1
ATOM 716 N N . GLN A 1 94 ? -32.810 -11.678 11.075 1.00 81.94 94 GLN A N 1
ATOM 717 C CA . GLN A 1 94 ? -32.934 -13.028 10.521 1.00 81.94 94 GLN A CA 1
ATOM 718 C C . GLN A 1 94 ? -31.578 -13.739 10.437 1.00 81.94 94 GLN A C 1
ATOM 720 O O . GLN A 1 94 ? -30.533 -13.118 10.206 1.00 81.94 94 GLN A O 1
ATOM 725 N N . LYS A 1 95 ? -31.605 -15.068 10.585 1.00 82.44 95 LYS A N 1
ATOM 726 C CA . LYS A 1 95 ? -30.444 -15.941 10.355 1.00 82.44 95 LYS A CA 1
ATOM 727 C C . LYS A 1 95 ? -30.194 -16.100 8.856 1.00 82.44 95 LYS A C 1
ATOM 729 O O . LYS A 1 95 ? -31.131 -16.191 8.072 1.00 82.44 95 LYS A O 1
ATOM 734 N N . GLY A 1 96 ? -28.926 -16.205 8.461 1.00 71.62 96 GLY A N 1
ATOM 735 C CA . GLY A 1 96 ? -28.550 -16.672 7.119 1.00 71.62 96 GLY A CA 1
ATOM 736 C C . GLY A 1 96 ? -28.306 -15.594 6.060 1.00 71.62 96 GLY A C 1
ATOM 737 O O . GLY A 1 96 ? -27.954 -15.934 4.930 1.00 71.62 9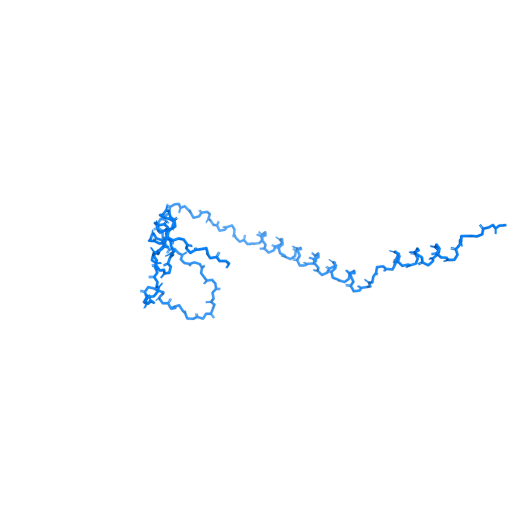6 GLY A O 1
ATOM 738 N N . HIS A 1 97 ? -28.398 -14.306 6.400 1.00 68.75 97 HIS A N 1
ATOM 739 C CA . HIS A 1 97 ? -27.920 -13.253 5.505 1.00 68.75 97 HIS A CA 1
ATOM 740 C C . HIS A 1 97 ? -26.389 -13.253 5.485 1.00 68.75 97 HIS A C 1
ATOM 742 O O . HIS A 1 97 ? -25.738 -12.718 6.380 1.00 68.75 97 HIS A O 1
ATOM 748 N N . LYS A 1 98 ? -25.795 -13.852 4.450 1.00 56.75 98 LYS A N 1
ATOM 749 C CA . LYS A 1 98 ? -24.399 -13.577 4.104 1.00 56.75 98 LYS A CA 1
ATOM 750 C C . LYS A 1 98 ? -24.358 -12.152 3.564 1.00 56.75 98 LYS A C 1
ATOM 752 O O . LYS A 1 98 ? -24.835 -11.914 2.457 1.00 56.75 98 LYS A O 1
ATOM 757 N N . ILE A 1 99 ? -23.838 -11.214 4.349 1.00 57.97 99 ILE A N 1
ATOM 758 C CA . ILE A 1 99 ? -23.404 -9.930 3.797 1.00 57.97 99 ILE A CA 1
ATOM 759 C C . ILE A 1 99 ? -22.274 -10.295 2.829 1.00 57.97 99 ILE A C 1
ATOM 761 O O . ILE A 1 99 ? -21.239 -10.805 3.258 1.00 57.97 99 ILE A O 1
ATOM 765 N N . LYS A 1 100 ? -22.564 -10.210 1.531 1.00 49.19 100 LYS A N 1
ATOM 766 C CA . LYS A 1 100 ? -21.603 -10.449 0.454 1.00 49.19 100 LYS A CA 1
ATOM 767 C C . LYS A 1 100 ? -20.753 -9.209 0.246 1.00 49.19 100 LYS A C 1
ATOM 769 O O . LYS A 1 100 ? -21.327 -8.105 0.369 1.00 49.19 100 LYS A O 1
#

Secondary structure (DSSP, 8-state):
--PPPHHHHHHHHHHH---HHHHHHHHHHHHHHHHHHHHHHHS-------S-----------S----GGGSTT---HHHHHHHHHTTB-TTT--BT----

Radius of gyration: 27.79 Å; chains: 1; bounding box: 70×35×65 Å

Sequence (100 aa):
MQGLHWKVKELLSTKDNVPDKLKSIFAASIKIDNTCCKNEEIRPKKASKSLVTATTTTTTSTTQQVCLSEDPNYVTPEERDRQHAAGLCVKCGQKGHKIK

pLDDT: mean 75.21, std 17.1, range [39.12, 97.38]

Foldseek 3Di:
DDDDDPVVVVVVVVVPCPDVVNVVVVVVVVVVVVVVVVCVVVPPPPPPPDPDPDDDDDDPDPDDPDPLVPPPLDDDPVVVVVLVVVCADSRPRDHDDDPD